Protein AF-A0A660YWD1-F1 (afdb_monomer_lite)

Structure (mmCIF, N/CA/C/O backbone):
data_AF-A0A660YWD1-F1
#
_entry.id   AF-A0A660YWD1-F1
#
loop_
_atom_site.group_PDB
_atom_site.id
_atom_site.type_symbol
_atom_site.label_atom_id
_atom_site.label_alt_id
_atom_site.label_comp_id
_atom_site.label_asym_id
_atom_site.label_entity_id
_atom_site.label_seq_id
_atom_site.pdbx_PDB_ins_code
_atom_site.Cartn_x
_atom_site.Cartn_y
_atom_site.Cartn_z
_atom_site.occupancy
_atom_site.B_iso_or_equiv
_atom_site.auth_seq_id
_atom_site.auth_comp_id
_atom_site.auth_asym_id
_atom_site.auth_atom_id
_atom_site.pdbx_PDB_model_num
ATOM 1 N N . MET A 1 1 ? 14.923 53.621 30.594 1.00 39.78 1 MET A N 1
ATOM 2 C CA . MET A 1 1 ? 13.756 53.076 29.867 1.00 39.78 1 MET A CA 1
ATOM 3 C C . MET A 1 1 ? 14.047 51.608 29.579 1.00 39.78 1 MET A C 1
ATOM 5 O O . MET A 1 1 ? 14.887 51.335 28.740 1.00 39.78 1 MET A O 1
ATOM 9 N N . ILE A 1 2 ? 13.470 50.676 30.344 1.00 39.34 2 ILE A N 1
ATOM 10 C CA . ILE A 1 2 ? 13.635 49.228 30.120 1.00 39.34 2 ILE A CA 1
ATOM 11 C C . ILE A 1 2 ? 12.232 48.658 29.927 1.00 39.34 2 ILE A C 1
ATOM 13 O O . ILE A 1 2 ? 11.418 48.673 30.851 1.00 39.34 2 ILE A O 1
ATOM 17 N N . ALA A 1 3 ? 11.929 48.230 28.702 1.00 43.94 3 ALA A N 1
ATOM 18 C CA . ALA A 1 3 ? 10.656 47.615 28.360 1.00 43.94 3 ALA A CA 1
ATOM 19 C C . ALA A 1 3 ? 10.581 46.221 28.998 1.00 43.94 3 ALA A C 1
ATOM 21 O O . ALA A 1 3 ? 11.352 45.318 28.678 1.00 43.94 3 ALA A O 1
ATOM 22 N N . ARG A 1 4 ? 9.650 46.057 29.937 1.00 40.59 4 ARG A N 1
ATOM 23 C CA . ARG A 1 4 ? 9.369 44.790 30.612 1.00 40.59 4 ARG A CA 1
ATOM 24 C C . ARG A 1 4 ? 8.517 43.927 29.681 1.00 40.59 4 ARG A C 1
ATOM 26 O O . ARG A 1 4 ? 7.304 44.109 29.610 1.00 40.59 4 ARG A O 1
ATOM 33 N N . ILE A 1 5 ? 9.147 42.999 28.966 1.00 53.94 5 ILE A N 1
ATOM 34 C CA . ILE A 1 5 ? 8.445 41.977 28.181 1.00 53.94 5 ILE A CA 1
ATOM 35 C C . ILE A 1 5 ? 7.725 41.053 29.173 1.00 53.94 5 ILE A C 1
ATOM 37 O O . ILE A 1 5 ? 8.340 40.247 29.870 1.00 53.94 5 ILE A O 1
ATOM 41 N N . LYS A 1 6 ? 6.403 41.214 29.295 1.00 40.06 6 LYS A N 1
ATOM 42 C CA . LYS A 1 6 ? 5.540 40.271 30.014 1.00 40.06 6 LYS A CA 1
ATOM 43 C C . LYS A 1 6 ? 5.427 39.001 29.173 1.00 40.06 6 LYS A C 1
ATOM 45 O O . LYS A 1 6 ? 4.665 38.971 28.212 1.00 40.06 6 LYS A O 1
ATOM 50 N N . ASN A 1 7 ? 6.136 37.948 29.571 1.00 50.06 7 ASN A N 1
ATOM 51 C CA . ASN A 1 7 ? 5.833 36.593 29.121 1.00 50.06 7 ASN A CA 1
ATOM 52 C C . ASN A 1 7 ? 4.412 36.235 29.584 1.00 50.06 7 ASN A C 1
ATOM 54 O O . ASN A 1 7 ? 4.164 36.047 30.776 1.00 50.06 7 ASN A O 1
ATOM 58 N N . LYS A 1 8 ? 3.462 36.180 28.644 1.00 47.78 8 LYS A N 1
ATOM 59 C CA . LYS A 1 8 ? 2.153 35.559 28.863 1.00 47.78 8 LYS A CA 1
ATOM 60 C C . LYS A 1 8 ? 2.366 34.050 28.840 1.00 47.78 8 LYS A C 1
ATOM 62 O O . LYS A 1 8 ? 2.385 33.439 27.779 1.00 47.78 8 LYS A O 1
ATOM 67 N N . THR A 1 9 ? 2.525 33.449 30.011 1.00 57.00 9 THR A N 1
ATOM 68 C CA . THR A 1 9 ? 2.329 32.010 30.183 1.00 57.00 9 THR A CA 1
ATOM 69 C C . THR A 1 9 ? 0.879 31.694 29.825 1.00 57.00 9 THR A C 1
ATOM 71 O O . THR A 1 9 ? -0.047 32.010 30.574 1.00 57.00 9 THR A O 1
ATOM 74 N N . GLY A 1 10 ? 0.676 31.140 28.629 1.00 57.19 10 GLY A N 1
ATOM 75 C CA . GLY A 1 10 ? -0.617 30.657 28.165 1.00 57.19 10 GLY A CA 1
ATOM 76 C C . GLY A 1 10 ? -1.070 29.504 29.048 1.00 57.19 10 GLY A C 1
ATOM 77 O O . GLY A 1 10 ? -0.673 28.363 28.840 1.00 57.19 10 GLY A O 1
ATOM 78 N N . ARG A 1 11 ? -1.877 29.801 30.070 1.00 58.06 11 ARG A N 1
ATOM 79 C CA . ARG A 1 11 ? -2.618 28.774 30.802 1.00 58.06 11 ARG A CA 1
ATOM 80 C C . ARG A 1 11 ? -3.609 28.159 29.817 1.00 58.06 11 ARG A C 1
ATOM 82 O O . ARG A 1 11 ? -4.572 28.818 29.434 1.00 58.06 11 ARG A O 1
ATOM 89 N N . LEU A 1 12 ? -3.346 26.927 29.387 1.00 60.66 12 LEU A N 1
ATOM 90 C CA . LEU A 1 12 ? -4.330 26.107 28.686 1.00 60.66 12 LEU A CA 1
ATOM 91 C C . LEU A 1 12 ? -5.599 26.061 29.543 1.00 60.66 12 LEU A C 1
ATOM 93 O O . LEU A 1 12 ? -5.547 25.726 30.726 1.00 60.66 12 LEU A O 1
ATOM 97 N N . ASN A 1 13 ? -6.723 26.478 28.960 1.00 72.50 13 ASN A N 1
ATOM 98 C CA . ASN A 1 13 ? -8.006 26.492 29.650 1.00 72.50 13 ASN A CA 1
ATOM 99 C C . ASN A 1 13 ? -8.382 25.056 30.027 1.00 72.50 13 ASN A C 1
ATOM 101 O O . ASN A 1 13 ? -8.338 24.167 29.177 1.00 72.50 13 ASN A O 1
ATOM 105 N N . LEU A 1 14 ? -8.782 24.837 31.282 1.00 75.88 14 LEU A N 1
ATOM 106 C CA . LEU A 1 14 ? -9.183 23.524 31.800 1.00 75.88 14 LEU A CA 1
ATOM 107 C C . LEU A 1 14 ? -10.238 22.854 30.899 1.00 75.88 14 LEU A C 1
ATOM 109 O O . LEU A 1 14 ? -10.166 21.658 30.637 1.00 75.88 14 LEU A O 1
ATOM 113 N N . SER A 1 15 ? -11.153 23.649 30.343 1.00 74.19 15 SER A N 1
ATOM 114 C CA . SER A 1 15 ? -12.184 23.229 29.388 1.00 74.19 15 SER A CA 1
ATOM 115 C C . SER A 1 15 ? -11.606 22.609 28.111 1.00 74.19 15 SER A C 1
ATOM 117 O O . SER A 1 15 ? -12.149 21.642 27.590 1.00 74.19 15 SER A O 1
ATOM 119 N N . TYR A 1 16 ? -10.488 23.147 27.621 1.00 78.94 16 TYR A N 1
ATOM 120 C CA . TYR A 1 16 ? -9.807 22.659 26.422 1.00 78.94 16 TYR A CA 1
ATOM 121 C C . TYR A 1 16 ? -9.163 21.294 26.674 1.00 78.94 16 TYR A C 1
ATOM 123 O O . TYR A 1 16 ? -9.219 20.398 25.838 1.00 78.94 16 TYR A O 1
ATOM 131 N N . LEU A 1 17 ? -8.595 21.124 27.867 1.00 78.81 17 LEU A N 1
ATOM 132 C CA . LEU A 1 17 ? -7.966 19.879 28.291 1.00 78.81 17 LEU A CA 1
ATOM 133 C C . LEU A 1 17 ? -9.017 18.775 28.480 1.00 78.81 17 LEU A C 1
ATOM 135 O O . LEU A 1 17 ? -8.828 17.659 28.005 1.00 78.81 17 LEU A O 1
ATOM 139 N N . ILE A 1 18 ? -10.168 19.117 29.071 1.00 84.25 18 ILE A N 1
ATOM 140 C CA . ILE A 1 18 ? -11.326 18.217 29.181 1.00 84.25 18 ILE A CA 1
ATOM 141 C C . ILE A 1 18 ? -11.839 17.813 27.795 1.00 84.25 18 ILE A C 1
ATOM 143 O O . ILE A 1 18 ? -12.110 16.634 27.577 1.00 84.25 18 ILE A O 1
ATOM 147 N N . ALA A 1 19 ? -11.938 18.751 26.848 1.00 82.50 19 ALA A N 1
ATOM 148 C CA . ALA A 1 19 ? -12.372 18.447 25.486 1.00 82.50 19 ALA A CA 1
ATOM 149 C C . ALA A 1 19 ? -11.422 17.458 24.789 1.00 82.50 19 ALA A C 1
ATOM 151 O O . ALA A 1 19 ? -11.884 16.459 24.245 1.00 82.50 19 ALA A O 1
ATOM 152 N N . ILE A 1 20 ? -10.104 17.672 24.873 1.00 81.56 20 ILE A N 1
ATOM 153 C CA . ILE A 1 20 ? -9.099 16.769 24.284 1.00 81.56 20 ILE A CA 1
ATOM 154 C C . ILE A 1 20 ? -9.177 15.368 24.903 1.00 81.56 20 ILE A C 1
ATOM 156 O O . ILE A 1 20 ? -9.173 14.373 24.176 1.00 81.56 20 ILE A O 1
ATOM 160 N N . VAL A 1 21 ? -9.287 15.276 26.232 1.00 81.88 21 VAL A N 1
ATOM 161 C CA . VAL A 1 21 ? -9.405 13.987 26.934 1.00 81.88 21 VAL A CA 1
ATOM 162 C C . VAL A 1 21 ? -10.696 13.273 26.535 1.00 81.88 21 VAL A C 1
ATOM 164 O O . VAL A 1 21 ? -10.666 12.0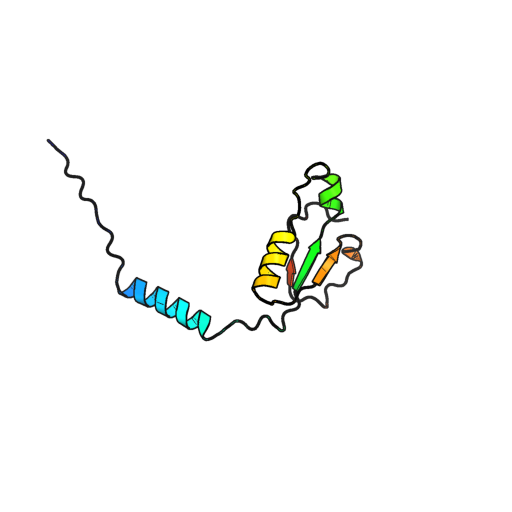81 26.246 1.00 81.88 21 VAL A O 1
ATOM 167 N N . SER A 1 22 ? -11.808 14.005 26.445 1.00 79.00 22 SER A N 1
ATOM 168 C CA . SER A 1 22 ? -13.109 13.446 26.063 1.00 79.00 22 SER A CA 1
ATOM 169 C C . SER A 1 22 ? -13.098 12.921 24.628 1.00 79.00 22 SER A C 1
ATOM 171 O O . SER A 1 22 ? -13.547 11.806 24.391 1.00 79.00 22 SER A O 1
ATOM 173 N N . ILE A 1 23 ? -12.527 13.677 23.683 1.00 77.56 23 ILE A N 1
ATOM 174 C CA . ILE A 1 23 ? -12.386 13.247 22.282 1.00 77.56 23 ILE A CA 1
ATOM 175 C C . ILE A 1 23 ? -11.526 11.982 22.202 1.00 77.56 23 ILE A C 1
ATOM 177 O O . ILE A 1 23 ? -11.922 11.011 21.567 1.00 77.56 23 ILE A O 1
ATOM 181 N N . SER A 1 24 ? -10.393 11.960 22.905 1.00 71.25 24 SER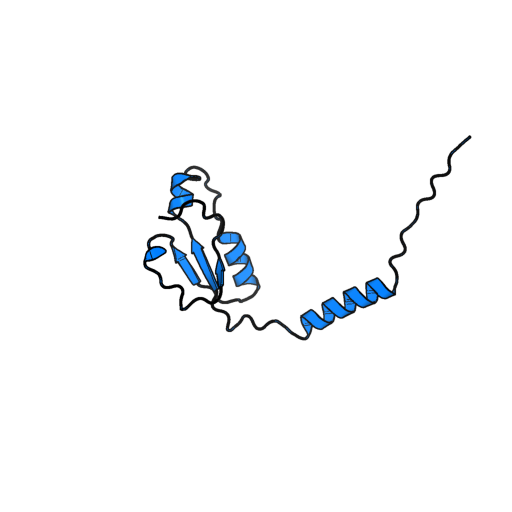 A N 1
ATOM 182 C CA . SER A 1 24 ? -9.490 10.801 22.932 1.00 71.25 24 SER A CA 1
ATOM 183 C C . SER A 1 24 ? -10.161 9.542 23.498 1.00 71.25 24 SER A C 1
ATOM 185 O O . SER A 1 24 ? -9.955 8.452 22.971 1.00 71.25 24 SER A O 1
ATOM 187 N N . LEU A 1 25 ? -10.979 9.688 24.549 1.00 73.62 25 LEU A N 1
ATOM 188 C CA . LEU A 1 25 ? -11.737 8.583 25.147 1.00 73.62 25 LEU A CA 1
ATOM 189 C C . LEU A 1 25 ? -12.869 8.088 24.242 1.00 73.62 25 LEU A C 1
ATOM 191 O O . LEU A 1 25 ? -13.123 6.892 24.179 1.00 73.62 25 LEU A O 1
ATOM 195 N N . ILE A 1 26 ? -13.563 8.982 23.539 1.00 70.75 26 ILE A N 1
ATOM 196 C CA . ILE A 1 26 ? -14.632 8.582 22.613 1.00 70.75 26 ILE A CA 1
ATOM 197 C C . ILE A 1 26 ? -14.045 7.764 21.455 1.00 70.75 26 ILE A C 1
ATOM 199 O O . ILE A 1 26 ? -14.611 6.734 21.090 1.00 70.75 26 ILE A O 1
ATOM 203 N N . SER A 1 27 ? -12.877 8.159 20.941 1.00 64.19 27 SER A N 1
ATOM 204 C CA . SER A 1 27 ? -12.168 7.423 19.887 1.00 64.19 27 SER A CA 1
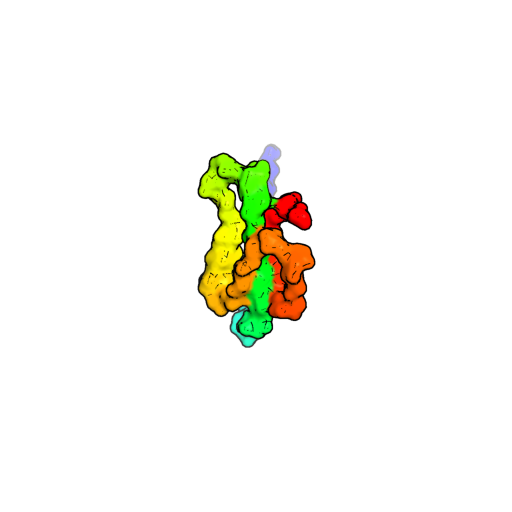ATOM 205 C C . SER A 1 27 ? -11.726 6.018 20.310 1.00 64.19 27 SER A C 1
ATOM 207 O O . SER A 1 27 ? -11.631 5.137 19.462 1.00 64.19 27 SER A O 1
ATOM 209 N N . SER A 1 28 ? -11.448 5.782 21.599 1.00 63.75 28 SER A N 1
ATOM 210 C CA . SER A 1 28 ? -11.105 4.440 22.092 1.00 63.75 28 SER A CA 1
ATOM 211 C C . SER A 1 28 ? -12.331 3.566 22.373 1.00 63.75 28 SER A C 1
ATOM 213 O O . SER A 1 28 ? -12.217 2.343 22.341 1.00 63.75 28 SER A O 1
ATOM 215 N N . LEU A 1 29 ? -13.491 4.174 22.643 1.00 68.00 29 LEU A N 1
ATOM 216 C CA . LEU A 1 29 ? -14.752 3.469 22.901 1.00 68.00 29 LEU A CA 1
ATOM 217 C C . LEU A 1 29 ? -15.436 2.973 21.623 1.00 68.00 29 LEU A C 1
ATOM 219 O O . LEU A 1 29 ? -16.144 1.971 21.667 1.00 68.00 29 LEU A O 1
ATOM 223 N N . TYR A 1 30 ? -15.207 3.652 20.501 1.00 62.84 30 TYR A N 1
ATOM 224 C CA . TYR A 1 30 ? -15.668 3.234 19.181 1.00 62.84 30 TYR A CA 1
ATOM 225 C C . TYR A 1 30 ? -14.455 2.973 18.291 1.00 62.84 30 TYR A C 1
ATOM 227 O O . TYR A 1 30 ? -14.118 3.827 17.465 1.00 62.84 30 TYR A O 1
ATOM 235 N N . PRO A 1 31 ? -13.762 1.828 18.456 1.00 61.97 31 PRO A N 1
ATOM 236 C CA . PRO A 1 31 ? -12.778 1.430 17.465 1.00 61.97 31 PRO A CA 1
ATOM 237 C C . PRO A 1 31 ? -13.504 1.369 16.121 1.00 61.97 31 PRO A C 1
ATOM 239 O O . PRO A 1 31 ? -14.523 0.689 15.998 1.00 61.97 31 PRO A O 1
ATOM 242 N N . GLN A 1 32 ? -13.034 2.133 15.134 1.00 61.09 32 GLN A N 1
ATOM 243 C CA . GLN A 1 32 ? -13.537 1.957 13.780 1.00 61.09 32 GLN A CA 1
ATOM 244 C C . GLN A 1 32 ? -13.171 0.538 13.358 1.00 61.09 32 GLN A C 1
ATOM 246 O O . GLN A 1 32 ? -11.990 0.187 13.329 1.00 61.09 32 GLN A O 1
ATOM 251 N N . ASP A 1 33 ? -14.188 -0.288 13.128 1.00 61.28 33 ASP A N 1
ATOM 252 C CA . ASP A 1 33 ? -13.998 -1.653 12.668 1.00 61.28 33 ASP A CA 1
ATOM 253 C C . ASP A 1 33 ? -13.597 -1.609 11.195 1.00 61.28 33 ASP A C 1
ATOM 255 O O . ASP A 1 33 ? -14.426 -1.550 10.290 1.00 61.28 33 ASP A O 1
ATOM 259 N N . LEU A 1 34 ? -12.286 -1.564 10.978 1.00 64.31 34 LEU A N 1
ATOM 260 C CA . LEU A 1 34 ? -11.677 -1.650 9.657 1.00 64.31 34 LEU A CA 1
ATOM 261 C C . LEU A 1 34 ? -11.612 -3.106 9.165 1.00 64.31 34 LEU A C 1
ATOM 263 O O . LEU A 1 34 ? -11.117 -3.340 8.069 1.00 64.31 34 LEU A O 1
ATOM 267 N N . GLY A 1 35 ? -12.085 -4.088 9.947 1.00 65.62 35 GLY A N 1
ATOM 268 C CA . GLY A 1 35 ? -11.966 -5.512 9.624 1.00 65.62 35 GLY A CA 1
ATOM 269 C C . GLY A 1 35 ? -12.745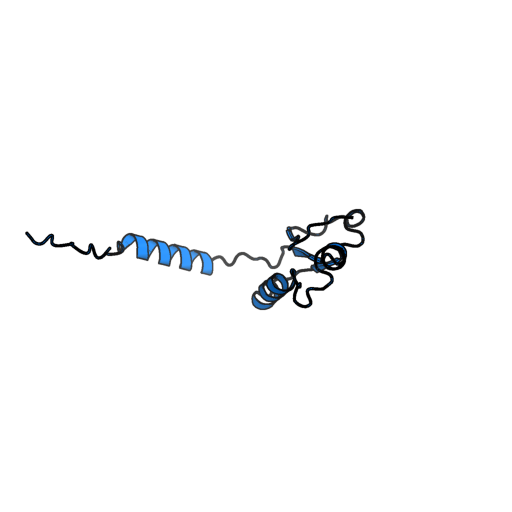 -5.944 8.381 1.00 65.62 35 GLY A C 1
ATOM 270 O O . GLY A 1 35 ? -12.379 -6.934 7.757 1.00 65.62 35 GLY A O 1
ATOM 271 N N . ASN A 1 36 ? -13.779 -5.189 8.002 1.00 75.06 36 ASN A N 1
ATOM 272 C CA . ASN A 1 36 ? -14.574 -5.440 6.797 1.00 75.06 36 ASN A CA 1
ATOM 273 C C . ASN A 1 36 ? -14.202 -4.545 5.609 1.00 75.06 36 ASN A C 1
ATOM 275 O O . ASN A 1 36 ? -14.789 -4.720 4.547 1.00 75.06 36 ASN A O 1
ATOM 279 N N . ILE A 1 37 ? -13.280 -3.591 5.776 1.00 85.69 37 ILE A N 1
ATOM 280 C CA . ILE A 1 37 ? -12.862 -2.718 4.677 1.00 85.69 37 ILE A CA 1
ATOM 281 C C . ILE A 1 37 ? -11.790 -3.444 3.876 1.00 85.69 37 ILE A C 1
ATOM 283 O O . ILE A 1 37 ? -10.736 -3.796 4.412 1.00 85.69 37 ILE A O 1
ATOM 287 N N . LYS A 1 38 ? -12.047 -3.645 2.589 1.00 89.81 38 LYS A N 1
ATOM 288 C CA . LYS A 1 38 ? -11.084 -4.228 1.661 1.00 89.81 38 LYS A CA 1
ATOM 289 C C . LYS A 1 38 ? -10.177 -3.126 1.126 1.00 89.81 38 LYS A C 1
ATOM 291 O O . LYS A 1 38 ? -10.622 -2.237 0.403 1.00 89.81 38 LYS A O 1
ATOM 296 N N . ILE A 1 39 ? -8.911 -3.156 1.529 1.00 91.94 39 ILE A N 1
ATOM 297 C CA . ILE A 1 39 ? -7.917 -2.142 1.166 1.00 91.94 39 ILE A CA 1
ATOM 298 C C . ILE A 1 39 ? -6.969 -2.721 0.122 1.00 91.94 39 ILE A C 1
ATOM 300 O O . ILE A 1 39 ? -6.368 -3.767 0.354 1.00 91.94 39 ILE A O 1
ATOM 304 N N . GLY A 1 40 ? -6.805 -2.010 -0.986 1.00 91.62 40 GLY A N 1
ATOM 305 C CA . GLY A 1 40 ? -5.823 -2.283 -2.023 1.00 91.62 40 GLY A CA 1
ATOM 306 C C . GLY A 1 40 ? -4.695 -1.263 -1.999 1.00 91.62 40 GLY A C 1
ATOM 307 O O . GLY A 1 40 ? -4.940 -0.065 -1.846 1.00 91.62 40 GLY A O 1
ATOM 308 N N . ILE A 1 41 ? -3.462 -1.717 -2.182 1.00 92.31 41 ILE A N 1
ATOM 309 C CA . ILE A 1 41 ? -2.287 -0.862 -2.357 1.00 92.31 41 ILE A CA 1
ATOM 310 C C . ILE A 1 41 ? -1.667 -1.204 -3.696 1.00 92.31 41 ILE A C 1
ATOM 312 O O . ILE A 1 41 ? -1.382 -2.368 -3.957 1.00 92.31 41 ILE A O 1
ATOM 316 N N . VAL A 1 42 ? -1.421 -0.200 -4.526 1.00 89.94 42 VAL A N 1
ATOM 317 C CA . VAL A 1 42 ? -0.763 -0.423 -5.809 1.00 89.94 42 VAL A CA 1
ATOM 318 C C . VAL A 1 42 ? 0.740 -0.214 -5.673 1.00 89.94 42 VAL A C 1
ATOM 320 O O . VAL A 1 42 ? 1.204 0.799 -5.145 1.00 89.94 42 VAL A O 1
ATOM 323 N N . HIS A 1 43 ? 1.508 -1.172 -6.163 1.00 88.75 43 HIS A N 1
ATOM 324 C CA . HIS A 1 43 ? 2.952 -1.112 -6.264 1.00 88.75 43 HIS A CA 1
ATOM 325 C C . HIS A 1 43 ? 3.344 -0.843 -7.720 1.00 88.75 43 HIS A C 1
ATOM 327 O O . HIS A 1 43 ? 3.141 -1.687 -8.586 1.00 88.75 43 HIS A O 1
ATOM 333 N N . SER A 1 44 ? 3.902 0.345 -7.992 1.00 86.88 44 SER A N 1
ATOM 334 C CA . SER A 1 44 ? 4.293 0.718 -9.355 1.00 86.88 44 SER A CA 1
ATOM 335 C C . SER A 1 44 ? 5.749 0.388 -9.673 1.00 86.88 44 SER A C 1
ATOM 337 O O . SER A 1 44 ? 6.665 1.175 -9.391 1.00 86.88 44 SER A O 1
ATOM 339 N N . LEU A 1 45 ? 5.959 -0.763 -10.317 1.00 85.31 45 LEU A N 1
ATOM 340 C CA . LEU A 1 45 ? 7.255 -1.152 -10.874 1.00 85.31 45 LEU A CA 1
ATOM 341 C C . LEU A 1 45 ? 7.661 -0.216 -12.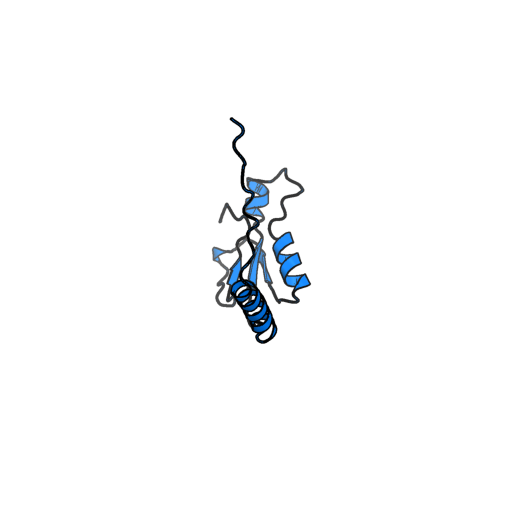013 1.00 85.31 45 LEU A C 1
ATOM 343 O O . LEU A 1 45 ? 8.843 0.110 -12.151 1.00 85.31 45 LEU A O 1
ATOM 347 N N . LEU A 1 46 ? 6.697 0.275 -12.791 1.00 86.69 46 LEU A N 1
ATOM 348 C CA . LEU A 1 46 ? 6.952 1.203 -13.886 1.00 86.69 46 LEU A CA 1
ATOM 349 C C . LEU A 1 46 ? 7.516 2.537 -13.372 1.00 86.69 46 LEU A C 1
ATOM 351 O O . LEU A 1 46 ? 8.551 3.001 -13.858 1.00 86.69 46 LEU A O 1
ATOM 355 N N . THR A 1 47 ? 6.899 3.121 -12.339 1.00 87.19 47 THR A N 1
ATOM 356 C CA . THR A 1 47 ? 7.385 4.361 -11.709 1.00 87.19 47 THR A CA 1
ATOM 357 C C . THR A 1 47 ? 8.777 4.154 -11.108 1.00 87.19 47 THR A C 1
ATOM 359 O O . THR A 1 47 ? 9.681 4.968 -11.335 1.00 87.19 47 THR A O 1
ATOM 362 N N . LYS A 1 48 ? 8.993 3.029 -10.410 1.00 86.69 48 LYS A N 1
ATOM 363 C CA . LYS A 1 48 ? 10.306 2.653 -9.868 1.00 86.69 48 LYS A CA 1
ATOM 364 C C . LYS A 1 48 ? 11.371 2.581 -10.967 1.00 86.69 48 LYS A C 1
ATOM 366 O O . LYS A 1 48 ? 12.450 3.144 -10.796 1.00 86.69 48 LYS A O 1
ATOM 371 N N . ASN A 1 49 ? 11.075 1.920 -12.081 1.00 88.81 49 ASN A N 1
ATOM 372 C CA . ASN A 1 49 ? 12.038 1.670 -13.154 1.00 88.81 49 ASN A CA 1
ATOM 373 C C . ASN A 1 49 ? 12.323 2.902 -14.022 1.00 88.81 49 ASN A C 1
ATOM 375 O O . ASN A 1 49 ? 13.426 3.023 -14.548 1.00 88.81 49 ASN A O 1
ATOM 379 N N . LEU A 1 50 ? 11.359 3.810 -14.191 1.00 88.69 50 LEU A N 1
ATOM 380 C CA . LEU A 1 50 ? 11.517 4.971 -15.072 1.00 88.69 50 LEU A CA 1
ATOM 381 C C . LEU A 1 50 ? 12.040 6.216 -14.352 1.00 88.69 50 LEU A C 1
ATOM 383 O O . LEU A 1 50 ? 12.862 6.937 -14.915 1.00 88.69 50 LEU A O 1
ATOM 387 N N . LEU A 1 51 ? 11.577 6.479 -13.127 1.00 88.75 51 LEU A N 1
ATOM 388 C CA . LEU A 1 51 ? 11.913 7.712 -12.401 1.00 88.75 51 LEU A CA 1
ATOM 389 C C . LEU A 1 51 ? 12.944 7.493 -11.295 1.00 88.75 51 LEU A C 1
ATOM 391 O O . LEU A 1 51 ? 13.729 8.392 -10.996 1.00 88.75 51 LEU A O 1
ATOM 395 N N . TYR A 1 52 ? 12.979 6.293 -10.718 1.00 89.12 52 TYR A N 1
ATOM 396 C CA . TYR A 1 52 ? 13.769 5.994 -9.524 1.00 89.12 52 TYR A CA 1
ATOM 397 C C . TYR A 1 52 ? 14.702 4.796 -9.710 1.00 89.12 52 TYR A C 1
ATOM 399 O O . TYR A 1 52 ? 15.059 4.153 -8.724 1.00 89.12 52 TYR A O 1
ATOM 407 N N . ALA A 1 53 ? 15.111 4.480 -10.944 1.00 87.62 53 ALA A N 1
ATOM 408 C CA . ALA A 1 53 ? 15.867 3.263 -11.271 1.00 87.62 53 ALA A CA 1
ATOM 409 C C . ALA A 1 53 ? 17.095 3.054 -10.366 1.00 87.62 53 ALA A C 1
ATOM 411 O O . ALA A 1 53 ? 17.310 1.970 -9.828 1.00 87.62 53 ALA A O 1
ATOM 412 N N . GLU A 1 54 ? 17.848 4.130 -10.132 1.00 92.75 54 GLU A N 1
ATOM 413 C CA . GLU A 1 54 ? 19.090 4.126 -9.349 1.00 92.75 54 GLU A CA 1
ATOM 414 C C . GLU A 1 54 ? 18.866 4.258 -7.830 1.00 92.75 54 GLU A C 1
ATOM 416 O O . GLU A 1 54 ? 19.789 4.061 -7.038 1.00 92.75 54 GLU A O 1
ATOM 421 N N . ASP A 1 55 ? 17.651 4.595 -7.387 1.00 88.81 55 ASP A N 1
ATOM 422 C CA . ASP A 1 55 ? 17.362 4.817 -5.969 1.00 88.81 55 ASP A CA 1
ATOM 423 C C . ASP A 1 55 ? 17.036 3.505 -5.250 1.00 88.81 55 ASP A C 1
ATOM 425 O O . ASP A 1 55 ? 15.882 3.085 -5.160 1.00 88.81 55 ASP A O 1
ATOM 429 N N . GLN A 1 56 ? 18.047 2.849 -4.685 1.00 84.69 56 GLN A N 1
ATOM 430 C CA . GLN A 1 56 ? 17.854 1.595 -3.948 1.00 84.69 56 GLN A CA 1
ATOM 431 C C . GLN A 1 56 ? 16.959 1.704 -2.703 1.00 84.69 56 GLN A C 1
ATOM 433 O O . GLN A 1 56 ? 16.638 0.665 -2.133 1.00 84.69 56 GLN A O 1
ATOM 438 N N . ASN A 1 57 ? 16.555 2.910 -2.288 1.00 85.06 57 ASN A N 1
ATOM 439 C CA . ASN A 1 57 ? 15.689 3.141 -1.130 1.00 85.06 57 ASN A CA 1
ATOM 440 C C . ASN A 1 57 ? 14.253 3.532 -1.513 1.00 85.06 57 ASN A C 1
ATOM 442 O O . ASN A 1 57 ? 13.445 3.821 -0.630 1.00 85.06 57 ASN A O 1
ATOM 446 N N . PHE A 1 58 ? 13.913 3.545 -2.802 1.00 83.31 58 PHE A N 1
ATOM 447 C CA . PHE A 1 58 ? 12.552 3.827 -3.246 1.00 83.31 58 PHE A CA 1
ATOM 448 C C . PHE A 1 58 ? 11.637 2.612 -3.016 1.00 83.31 58 PHE A C 1
ATOM 450 O O . PHE A 1 58 ? 11.553 1.726 -3.867 1.00 83.31 58 PHE A O 1
ATOM 457 N N . TYR A 1 59 ? 10.952 2.591 -1.868 1.00 84.06 59 TYR A N 1
ATOM 458 C CA . TYR A 1 59 ? 9.938 1.592 -1.494 1.00 84.06 59 TYR A CA 1
ATOM 459 C C . TYR A 1 59 ? 8.657 2.276 -0.988 1.00 84.06 59 TYR A C 1
ATOM 461 O O . TYR A 1 59 ? 8.355 2.244 0.206 1.00 84.06 59 TYR A O 1
ATOM 469 N N . PRO A 1 60 ? 7.886 2.928 -1.871 1.00 82.12 60 PRO A N 1
ATOM 470 C CA . PRO A 1 60 ? 6.778 3.794 -1.465 1.00 82.12 60 PRO A CA 1
ATOM 471 C C . PRO A 1 60 ? 5.621 3.055 -0.771 1.00 82.12 60 PRO A C 1
ATOM 473 O O . PRO A 1 60 ? 4.862 3.675 -0.028 1.00 82.12 60 PRO A O 1
ATOM 476 N N . ILE A 1 61 ? 5.497 1.737 -0.961 1.00 91.00 61 ILE A N 1
ATOM 477 C CA . ILE A 1 61 ? 4.481 0.916 -0.284 1.00 91.00 61 ILE A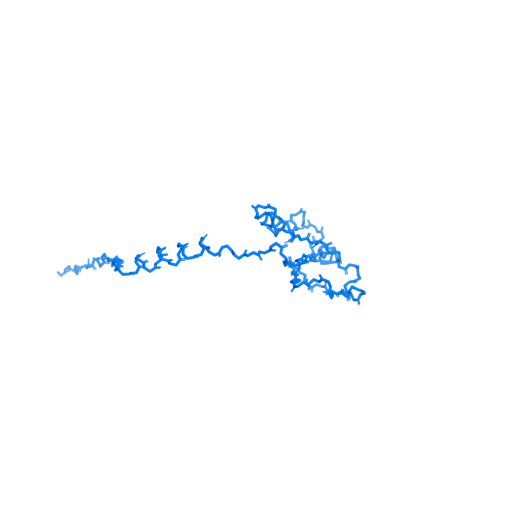 CA 1
ATOM 478 C C . ILE A 1 61 ? 4.875 0.532 1.152 1.00 91.00 61 ILE A C 1
ATOM 480 O O . ILE A 1 61 ? 4.000 0.251 1.967 1.00 91.00 61 ILE A O 1
ATOM 484 N N . GLN A 1 62 ? 6.169 0.551 1.495 1.00 91.25 62 GLN A N 1
ATOM 485 C CA . GLN A 1 62 ? 6.684 -0.068 2.722 1.00 91.25 62 GLN A CA 1
ATOM 486 C C . GLN A 1 62 ? 6.092 0.553 3.995 1.00 91.25 62 GLN A C 1
ATOM 488 O O . GLN A 1 62 ? 5.724 -0.163 4.929 1.00 91.25 62 GLN A O 1
ATOM 493 N N . ASP A 1 63 ? 5.972 1.881 4.036 1.00 89.81 63 ASP A N 1
ATOM 494 C CA . ASP A 1 63 ? 5.397 2.590 5.184 1.00 89.81 63 ASP A CA 1
ATOM 495 C C . ASP A 1 63 ? 3.910 2.253 5.380 1.00 89.81 63 ASP A C 1
ATOM 497 O O . ASP A 1 63 ? 3.434 2.144 6.516 1.00 89.81 63 ASP A O 1
ATOM 501 N N . TRP A 1 64 ? 3.182 2.031 4.283 1.00 92.25 64 TRP A N 1
ATOM 502 C CA . TRP A 1 64 ? 1.783 1.611 4.314 1.00 92.25 64 TRP A CA 1
ATOM 503 C C . TRP A 1 64 ? 1.641 0.176 4.810 1.00 92.25 64 TRP A C 1
ATOM 505 O O . TRP A 1 64 ? 0.865 -0.073 5.735 1.00 92.25 64 TRP A O 1
ATOM 515 N N . GLU A 1 65 ? 2.434 -0.752 4.276 1.00 91.38 65 GLU A N 1
ATOM 516 C CA . GLU A 1 65 ? 2.444 -2.146 4.731 1.00 91.38 65 GLU A CA 1
ATOM 517 C C . GLU A 1 65 ? 2.778 -2.242 6.226 1.00 91.38 65 GLU A C 1
ATOM 519 O O . GLU A 1 65 ? 2.067 -2.902 6.990 1.00 91.38 65 GLU A O 1
ATOM 524 N N . LEU A 1 66 ? 3.805 -1.514 6.683 1.00 93.31 66 LEU A N 1
ATOM 525 C CA . LEU A 1 66 ? 4.166 -1.424 8.101 1.00 93.31 66 LEU A CA 1
ATOM 526 C C . LEU A 1 66 ? 3.013 -0.878 8.949 1.00 93.31 66 LEU A C 1
ATOM 528 O O . LEU A 1 66 ? 2.756 -1.386 10.046 1.00 93.31 66 LEU A O 1
ATOM 532 N N . PHE A 1 67 ? 2.309 0.148 8.471 1.00 90.69 67 PHE A N 1
ATOM 533 C CA . PHE A 1 67 ? 1.146 0.697 9.161 1.00 90.69 67 PHE A CA 1
ATOM 534 C C . PHE A 1 67 ? 0.023 -0.342 9.294 1.00 90.69 67 PHE A C 1
ATOM 536 O O . PHE A 1 67 ? -0.474 -0.555 10.407 1.00 90.69 67 PHE A O 1
ATOM 543 N N . PHE A 1 68 ? -0.345 -1.024 8.208 1.00 90.88 68 PHE A N 1
ATOM 544 C CA . PHE A 1 68 ? -1.428 -2.009 8.220 1.00 90.88 68 PHE A CA 1
ATOM 545 C C . PHE A 1 68 ? -1.090 -3.235 9.067 1.00 90.88 68 PHE A C 1
ATOM 547 O O . PHE A 1 68 ? -1.911 -3.649 9.891 1.00 90.88 68 PHE A O 1
ATOM 554 N N . LEU A 1 69 ? 0.141 -3.743 8.975 1.00 89.44 69 LEU A N 1
ATOM 555 C CA . LEU A 1 69 ? 0.622 -4.852 9.802 1.00 89.44 69 LEU A CA 1
ATOM 556 C C . LEU A 1 69 ? 0.581 -4.508 11.297 1.00 89.44 69 LEU A C 1
ATOM 558 O O . LEU A 1 69 ? 0.045 -5.278 12.098 1.00 89.44 69 LEU A O 1
ATOM 562 N N . ASN A 1 70 ? 1.071 -3.325 11.682 1.00 90.88 70 ASN A N 1
ATOM 563 C CA . ASN A 1 70 ? 1.054 -2.874 13.079 1.00 90.88 70 ASN A CA 1
ATOM 564 C C . ASN A 1 70 ? -0.367 -2.712 13.634 1.00 90.88 70 ASN A C 1
ATOM 566 O O . ASN A 1 70 ? -0.594 -2.864 14.838 1.00 90.88 70 ASN A O 1
ATOM 570 N N . ARG A 1 71 ? -1.330 -2.399 12.765 1.00 85.88 71 ARG A N 1
ATOM 571 C CA . ARG A 1 71 ? -2.744 -2.238 13.118 1.00 85.88 71 ARG A CA 1
ATOM 572 C C . ARG A 1 71 ? -3.569 -3.511 12.935 1.00 85.88 71 ARG A C 1
ATOM 574 O O . ARG A 1 71 ? -4.730 -3.504 13.334 1.00 85.88 71 ARG A O 1
ATOM 581 N N . LYS A 1 72 ? -2.973 -4.590 12.410 1.00 87.88 72 LYS A N 1
ATOM 582 C CA . LYS A 1 72 ? -3.656 -5.842 12.038 1.00 87.88 72 LYS A CA 1
ATOM 583 C C . LYS A 1 72 ? -4.833 -5.606 11.085 1.00 87.88 72 LYS A C 1
ATOM 585 O O . LYS A 1 72 ? -5.884 -6.223 11.232 1.00 87.88 72 LYS A O 1
ATOM 590 N N . ILE A 1 73 ? -4.658 -4.681 10.148 1.00 88.06 73 ILE A N 1
ATOM 591 C CA . ILE A 1 73 ? -5.636 -4.376 9.103 1.00 88.06 73 ILE A CA 1
ATOM 592 C C . ILE A 1 73 ? -5.309 -5.256 7.894 1.00 88.06 73 ILE A C 1
ATOM 594 O O . ILE A 1 73 ? -4.141 -5.371 7.524 1.00 88.06 73 ILE A O 1
ATOM 598 N N . SER A 1 74 ? -6.325 -5.891 7.310 1.00 89.62 74 SER A N 1
ATOM 599 C CA . SER A 1 74 ? -6.170 -6.676 6.082 1.00 89.62 74 SER A CA 1
ATOM 600 C C . SER A 1 74 ? -5.999 -5.745 4.886 1.00 89.62 74 SER A C 1
ATOM 602 O O . SER A 1 74 ? -6.720 -4.757 4.771 1.00 89.62 74 SER A O 1
ATOM 604 N N . TYR A 1 75 ? -5.071 -6.073 3.996 1.00 91.31 75 TYR A N 1
ATOM 605 C CA . TYR A 1 75 ? -4.849 -5.351 2.749 1.00 91.31 75 TYR A CA 1
ATOM 606 C C . TYR A 1 75 ? -4.361 -6.314 1.665 1.00 91.31 75 TYR A C 1
ATOM 608 O O . TYR A 1 75 ? -3.847 -7.392 1.973 1.00 91.31 75 TYR A O 1
ATOM 616 N N . GLU A 1 76 ? -4.521 -5.908 0.414 1.00 90.75 76 GLU A N 1
ATOM 617 C CA . GLU A 1 76 ? -4.023 -6.592 -0.774 1.00 90.75 76 GLU A CA 1
ATOM 618 C C . GLU A 1 76 ? -3.067 -5.667 -1.530 1.00 90.75 76 GLU A C 1
ATOM 620 O O . GLU A 1 76 ? -3.230 -4.444 -1.512 1.00 90.75 76 GLU A O 1
ATOM 625 N N . VAL A 1 77 ? -2.041 -6.246 -2.153 1.00 89.75 77 VAL A N 1
ATOM 626 C CA . VAL A 1 77 ? -1.078 -5.512 -2.976 1.00 89.75 77 VAL A CA 1
ATOM 627 C C . VAL A 1 77 ? -1.315 -5.888 -4.430 1.00 89.75 77 VAL A C 1
ATOM 629 O O . VAL A 1 77 ? -1.315 -7.070 -4.765 1.00 89.75 77 VAL A O 1
ATOM 632 N N . PHE A 1 78 ? -1.501 -4.878 -5.269 1.00 87.25 78 PHE A N 1
ATOM 633 C CA . PHE A 1 78 ? -1.663 -5.009 -6.710 1.00 87.25 78 PHE A CA 1
ATOM 634 C C . PHE A 1 78 ? -0.428 -4.437 -7.396 1.00 87.25 78 PHE A C 1
ATOM 636 O O . PHE A 1 78 ? 0.013 -3.343 -7.050 1.00 87.25 78 PHE A O 1
ATOM 643 N N . ASP A 1 79 ? 0.131 -5.150 -8.364 1.00 84.44 79 ASP A N 1
ATOM 644 C CA . ASP A 1 79 ? 1.155 -4.571 -9.230 1.00 84.44 79 ASP A CA 1
ATOM 645 C C . ASP A 1 79 ? 0.495 -3.638 -10.260 1.00 84.44 79 ASP A C 1
ATOM 647 O O . ASP A 1 79 ? -0.682 -3.783 -10.594 1.00 84.44 79 ASP A O 1
ATOM 651 N N . ASP A 1 80 ? 1.237 -2.644 -10.744 1.00 80.25 80 ASP A N 1
ATOM 652 C CA . ASP A 1 80 ? 0.741 -1.701 -11.753 1.00 80.25 80 ASP A CA 1
ATOM 653 C C . ASP A 1 80 ? 0.601 -2.309 -13.156 1.00 80.25 80 ASP A C 1
ATOM 655 O O . ASP A 1 80 ? -0.086 -1.741 -14.007 1.00 80.25 80 ASP A O 1
ATOM 659 N N . GLU A 1 81 ? 1.211 -3.474 -13.392 1.00 72.12 81 GLU A N 1
ATOM 660 C CA . GLU A 1 81 ? 1.014 -4.271 -14.601 1.00 72.12 81 GLU A CA 1
ATOM 661 C C . GLU A 1 81 ? -0.443 -4.764 -14.675 1.00 72.12 81 GLU A C 1
ATOM 663 O O . GLU A 1 81 ? -0.813 -5.762 -14.060 1.00 72.12 81 GLU A O 1
ATOM 668 N N . GLY A 1 82 ? -1.278 -4.062 -15.447 1.00 63.00 82 GLY A N 1
ATOM 669 C CA . GLY A 1 82 ? -2.688 -4.417 -15.633 1.00 63.00 82 GLY A CA 1
ATOM 670 C C . GLY A 1 82 ? -3.666 -3.645 -14.747 1.00 63.00 82 GLY A C 1
ATOM 671 O O . GLY A 1 82 ? -4.783 -4.113 -14.550 1.00 63.00 82 GLY A O 1
ATOM 672 N N . LEU A 1 83 ? -3.298 -2.453 -14.253 1.00 69.75 83 LEU A N 1
ATOM 673 C CA . LEU A 1 83 ? -4.244 -1.509 -13.627 1.00 69.75 83 LEU A CA 1
ATOM 674 C C . LEU A 1 83 ? -5.508 -1.274 -14.472 1.00 69.75 83 LEU A C 1
ATOM 676 O O . LEU A 1 83 ? -6.589 -1.128 -13.913 1.00 69.75 83 LEU A O 1
ATOM 680 N N . ASP A 1 84 ? -5.371 -1.262 -15.799 1.00 66.19 84 ASP A N 1
ATOM 681 C CA . ASP A 1 84 ? -6.488 -1.108 -16.740 1.00 66.19 84 ASP A CA 1
ATOM 682 C C . ASP A 1 84 ? -7.373 -2.362 -16.851 1.00 66.19 84 ASP A C 1
ATOM 684 O O . ASP A 1 84 ? -8.541 -2.261 -17.227 1.00 66.19 84 ASP A O 1
ATOM 688 N N . ASP A 1 85 ? -6.822 -3.537 -16.534 1.00 66.56 85 ASP A N 1
ATOM 689 C CA . ASP A 1 85 ? -7.507 -4.833 -16.602 1.00 66.56 85 ASP A CA 1
ATOM 690 C C . ASP A 1 85 ? -8.102 -5.252 -15.244 1.00 66.56 85 ASP A C 1
ATOM 692 O O . ASP A 1 85 ? -8.957 -6.142 -15.183 1.00 66.56 85 ASP A O 1
ATOM 696 N N . TYR A 1 86 ? -7.658 -4.629 -14.149 1.00 69.38 86 TYR A N 1
ATOM 697 C CA . TYR A 1 86 ? -8.186 -4.863 -12.811 1.00 69.38 86 TYR A CA 1
ATOM 698 C C . TYR A 1 86 ? -9.460 -4.047 -12.578 1.00 69.38 86 TYR A C 1
ATOM 700 O O . TYR A 1 86 ? -9.426 -2.836 -12.364 1.00 69.38 86 TYR A O 1
ATOM 708 N N . ASP A 1 87 ? -10.596 -4.741 -12.525 1.00 67.56 87 ASP A N 1
ATOM 709 C CA . ASP A 1 87 ? -11.810 -4.184 -11.934 1.00 67.56 87 ASP A CA 1
ATOM 710 C C . ASP A 1 87 ? -11.607 -4.152 -10.412 1.00 67.56 87 ASP A C 1
ATOM 712 O O . ASP A 1 87 ? -11.723 -5.166 -9.719 1.00 67.56 87 ASP A O 1
ATOM 716 N N . PHE A 1 88 ? -11.278 -2.980 -9.864 1.00 77.38 88 PHE A N 1
ATOM 717 C CA . PHE A 1 88 ? -11.155 -2.744 -8.415 1.00 77.38 88 PHE A CA 1
ATOM 718 C C . PHE A 1 88 ? -12.501 -2.837 -7.670 1.00 77.38 88 PHE A C 1
ATOM 720 O O . PHE A 1 88 ? -12.622 -2.358 -6.546 1.00 77.38 88 PHE A O 1
ATOM 727 N N . ASP A 1 89 ? -13.507 -3.471 -8.268 1.00 77.50 89 ASP A N 1
ATOM 728 C CA . ASP A 1 89 ? -14.855 -3.678 -7.738 1.00 77.50 89 ASP A CA 1
ATOM 729 C C . ASP A 1 89 ? -14.867 -4.439 -6.408 1.00 77.50 89 ASP A C 1
ATOM 731 O O . ASP A 1 89 ? -15.810 -4.335 -5.620 1.00 77.50 89 ASP A O 1
ATOM 735 N N . GLU A 1 90 ? -13.812 -5.206 -6.137 1.00 81.69 90 GLU A N 1
ATOM 736 C CA . GLU A 1 90 ? -13.645 -5.914 -4.875 1.00 81.69 90 GLU A CA 1
ATOM 737 C C . GLU A 1 90 ? -12.932 -5.090 -3.796 1.00 81.69 90 GLU A C 1
ATOM 739 O O . GLU A 1 90 ? -12.797 -5.582 -2.680 1.00 81.69 90 GLU A O 1
ATOM 744 N N . VAL A 1 91 ? -12.492 -3.864 -4.080 1.00 88.62 91 VAL A N 1
ATOM 745 C CA . VAL A 1 91 ? -11.712 -3.022 -3.165 1.00 88.62 91 VAL A CA 1
ATOM 746 C C . VAL A 1 91 ? -12.526 -1.791 -2.756 1.00 88.62 91 VAL A C 1
ATOM 748 O O . VAL A 1 91 ? -12.977 -1.017 -3.592 1.00 88.62 91 VAL A O 1
ATOM 751 N N . ASP A 1 92 ? -12.669 -1.553 -1.451 1.00 89.69 92 ASP A N 1
ATOM 752 C CA . ASP A 1 92 ? -13.365 -0.368 -0.930 1.00 89.69 92 ASP A CA 1
ATOM 753 C C . ASP A 1 92 ? -12.472 0.884 -0.958 1.00 89.69 92 ASP A C 1
ATOM 755 O O . ASP A 1 92 ? -12.954 2.011 -1.104 1.00 89.69 92 ASP A O 1
ATOM 759 N N . ILE A 1 93 ? -11.161 0.701 -0.758 1.00 90.50 93 ILE A N 1
ATOM 760 C CA . ILE A 1 93 ? -10.162 1.777 -0.719 1.00 90.50 93 ILE A CA 1
ATOM 761 C C . ILE A 1 93 ? -8.932 1.361 -1.518 1.00 90.50 93 ILE A C 1
ATOM 763 O O . ILE A 1 93 ? -8.238 0.425 -1.128 1.00 90.50 93 ILE A O 1
ATOM 767 N N . LEU A 1 94 ? -8.614 2.112 -2.572 1.00 90.81 94 LEU A N 1
ATOM 768 C CA . LEU A 1 94 ? -7.387 1.948 -3.348 1.00 90.81 94 LEU A CA 1
ATOM 769 C C . LEU A 1 94 ? -6.368 3.035 -2.984 1.00 90.81 94 LEU A C 1
ATOM 771 O O . LEU A 1 94 ? -6.675 4.229 -3.015 1.00 90.81 94 LEU A O 1
ATOM 775 N N . ILE A 1 95 ? -5.148 2.627 -2.644 1.00 91.25 95 ILE A N 1
ATOM 776 C CA . ILE A 1 95 ? -4.038 3.513 -2.285 1.00 91.25 95 ILE A CA 1
ATOM 777 C C . ILE A 1 95 ? -2.988 3.452 -3.393 1.00 91.25 95 ILE A C 1
ATOM 779 O O . ILE A 1 95 ? -2.505 2.376 -3.738 1.00 91.25 95 ILE A O 1
ATOM 783 N N . LEU A 1 96 ? -2.609 4.621 -3.916 1.00 90.19 96 LEU A N 1
ATOM 784 C CA . LEU A 1 96 ? -1.627 4.790 -4.995 1.00 90.19 96 LEU A CA 1
ATOM 785 C C . LEU A 1 96 ? -0.391 5.541 -4.464 1.00 90.19 96 LEU A C 1
ATOM 787 O O . LEU A 1 96 ? -0.261 6.753 -4.664 1.00 90.19 96 LEU A O 1
ATOM 791 N N . PRO A 1 97 ? 0.494 4.879 -3.703 1.00 88.31 97 PRO A N 1
ATOM 792 C CA . PRO A 1 97 ? 1.636 5.535 -3.091 1.00 88.31 97 PRO A CA 1
ATOM 793 C C . PRO A 1 97 ? 2.715 5.842 -4.130 1.00 88.31 97 PRO A C 1
ATOM 795 O O . PRO A 1 97 ? 3.333 4.944 -4.695 1.00 88.31 97 PRO A O 1
ATOM 798 N N . SER A 1 98 ? 2.966 7.135 -4.335 1.00 82.75 98 SER A N 1
ATOM 799 C CA . SER A 1 98 ? 4.039 7.643 -5.202 1.00 82.75 98 SER A CA 1
ATOM 800 C C . SER A 1 98 ? 4.011 7.064 -6.622 1.00 82.75 98 SER A C 1
ATOM 802 O O . SER A 1 98 ? 5.062 6.830 -7.213 1.00 82.75 98 SER A O 1
ATOM 804 N N . ILE A 1 99 ? 2.811 6.818 -7.159 1.00 83.12 99 ILE A N 1
ATOM 805 C CA . ILE A 1 99 ? 2.612 6.427 -8.556 1.00 83.12 99 ILE A CA 1
ATOM 806 C C . ILE A 1 99 ? 2.547 7.700 -9.387 1.00 83.12 99 ILE A C 1
ATOM 808 O O . ILE A 1 99 ? 1.628 8.506 -9.236 1.00 83.12 99 ILE A O 1
ATOM 812 N N . GLU A 1 100 ? 3.546 7.888 -10.242 1.00 82.56 100 GLU A N 1
ATOM 813 C CA . GLU A 1 100 ? 3.658 9.068 -11.107 1.00 82.56 100 GLU A CA 1
ATOM 814 C C . GLU A 1 100 ? 3.422 8.729 -12.576 1.00 82.56 100 GLU A C 1
ATOM 816 O O . GLU A 1 100 ? 3.097 9.609 -13.374 1.00 82.56 100 GLU A O 1
ATOM 821 N N . ILE A 1 101 ? 3.574 7.455 -12.932 1.00 76.06 101 ILE A N 1
ATOM 822 C CA . ILE A 1 101 ? 3.365 6.962 -14.283 1.00 76.06 101 ILE A CA 1
ATOM 823 C C . ILE A 1 101 ? 2.345 5.832 -14.209 1.00 76.06 101 ILE A C 1
ATOM 825 O O . ILE A 1 101 ? 2.528 4.871 -13.467 1.00 76.06 101 ILE A O 1
ATOM 829 N N . LEU A 1 102 ? 1.274 5.986 -14.980 1.00 70.25 102 LEU A N 1
ATOM 830 C CA . LEU A 1 102 ? 0.266 4.963 -15.227 1.00 70.25 102 LEU A CA 1
ATOM 831 C C . LEU A 1 102 ? 0.490 4.448 -16.652 1.00 70.25 102 LEU A C 1
ATOM 833 O O . LEU A 1 102 ? 0.805 5.253 -17.537 1.00 70.25 102 LEU A O 1
ATOM 837 N N . SER A 1 103 ? 0.415 3.130 -16.839 1.00 62.88 103 SER A N 1
ATOM 838 C CA . SER A 1 103 ? 0.454 2.499 -18.165 1.00 62.88 103 SER A CA 1
ATOM 839 C C . SER A 1 103 ? -0.780 2.852 -18.978 1.00 62.88 103 SER A C 1
ATOM 841 O O . SER A 1 103 ? -1.847 2.932 -18.338 1.00 62.88 103 SER A O 1
#

pLDDT: mean 77.77, std 14.04, range [39.34, 93.31]

Foldseek 3Di:
DDDDPDDPPPDDPPVNVVVVVVVVVVCVVDPPCLQPAEEEEEDEPPCCVPPVVPPPPPDQCPVVVVVCVVVVHDYYYHYLVCPVVDPCVVHNYYHYGPDPDHD

Sequence (103 aa):
MIARIKNKTGRLNLSYLIAIVSISLISSLYPQDLGNIKIGIVHSLLTKNLLYAEDQNFYPIQDWELFFLNRKISYEVFDDEGLDDYDFDEVDILILPSIEILS

Radius of gyration: 22.84 Å; chains: 1; bounding box: 35×60×50 Å

Secondary structure (DSSP, 8-state):
-------------HHHHHHHHHHHHHHHHS---GGG--EEEEE-HHHHHHHSTT-TT--TTHHHHHHHHHHT--EEEEESTTTTT--GGG-SEEE-TT-----